Protein AF-A0A2V9INE7-F1 (afdb_monomer_lite)

Radius of gyration: 17.87 Å; chains: 1; bounding box: 40×40×45 Å

Foldseek 3Di:
DDDPDDPDLQPAAEDPQLVCCVPPNDDQLALSAADFQAQDPNHQNRPVDRLSHHQHQHHPLPPDRDRPLLDDPPPDDPVNVVVVLVVLVVVLVVVVVVDPDDPSVSVNVVSVSSCSCNVRPVNVVVSPCVVPDPVQLPVLHPDRRSSD

Secondary structure (DSSP, 8-state):
----S---GGG-PPPHHHHHHHHH---TTS-S-EESSS--TT-S-GGG-GGGSPEE---TTSTT---GGGSPPTT--HHHHHHHHHHHHHHHHHHHTTS-THHHHHHHHHHHHHHHHHH-HHHHHHT-GGGS-HHHHHHS-SSTTT--

Structure (mmCIF, N/CA/C/O backbone):
data_AF-A0A2V9INE7-F1
#
_entry.id   AF-A0A2V9INE7-F1
#
loop_
_atom_site.group_PDB
_atom_site.id
_atom_site.type_symbol
_atom_site.label_atom_id
_atom_site.label_alt_id
_atom_site.label_comp_id
_atom_site.label_asym_id
_atom_site.label_entity_id
_atom_site.label_seq_id
_atom_site.pdbx_PDB_ins_code
_atom_site.Cartn_x
_atom_site.Cartn_y
_atom_site.Cartn_z
_atom_site.occupancy
_atom_site.B_iso_or_equiv
_atom_site.auth_seq_id
_atom_site.auth_comp_id
_atom_site.auth_asym_id
_atom_site.auth_atom_id
_atom_site.pdbx_PDB_model_num
ATOM 1 N N . MET A 1 1 ? -4.108 25.083 -10.492 1.00 40.28 1 MET A N 1
ATOM 2 C CA . MET A 1 1 ? -5.414 25.753 -10.319 1.00 40.28 1 MET A CA 1
ATOM 3 C C . MET A 1 1 ? -5.924 25.407 -8.923 1.00 40.28 1 MET A C 1
ATOM 5 O O . MET A 1 1 ? -6.186 24.240 -8.661 1.00 40.28 1 MET A O 1
ATOM 9 N N . ILE A 1 2 ? -5.909 26.381 -8.009 1.00 50.09 2 ILE A N 1
ATOM 10 C CA . ILE A 1 2 ? -6.248 26.232 -6.585 1.00 50.09 2 ILE A CA 1
ATOM 11 C C . ILE A 1 2 ? -7.662 26.798 -6.413 1.00 50.09 2 ILE A C 1
ATOM 13 O O . ILE A 1 2 ? -7.823 28.013 -6.385 1.00 50.09 2 ILE A O 1
ATOM 17 N N . SER A 1 3 ? -8.688 25.946 -6.357 1.00 48.72 3 SER A N 1
ATOM 18 C CA . SER A 1 3 ? -10.030 26.362 -5.927 1.00 48.72 3 SER A CA 1
ATOM 19 C C . SER A 1 3 ? -10.277 25.844 -4.513 1.00 48.72 3 SER A C 1
ATOM 21 O O . SER A 1 3 ? -10.258 24.636 -4.281 1.00 48.72 3 SER A O 1
ATOM 23 N N . GLY A 1 4 ? -10.497 26.764 -3.574 1.00 57.62 4 GLY A N 1
ATOM 24 C CA . GLY A 1 4 ? -10.718 26.521 -2.144 1.00 57.62 4 GLY A CA 1
ATOM 25 C C . GLY A 1 4 ? -12.083 25.922 -1.789 1.00 57.62 4 GLY A C 1
ATOM 26 O O . GLY A 1 4 ? -12.694 26.329 -0.808 1.00 57.62 4 GLY A O 1
ATOM 27 N N . THR A 1 5 ? -12.577 24.963 -2.566 1.00 50.00 5 THR A N 1
ATOM 28 C CA . THR A 1 5 ? -13.761 24.168 -2.224 1.00 50.00 5 THR A CA 1
ATOM 29 C C . THR A 1 5 ? -13.322 22.778 -1.776 1.00 50.00 5 THR A C 1
ATOM 31 O O . THR A 1 5 ? -12.556 22.098 -2.463 1.00 50.00 5 THR A O 1
ATOM 34 N N . LYS A 1 6 ? -13.798 22.342 -0.600 1.00 48.03 6 LYS A N 1
ATOM 35 C CA . LYS A 1 6 ? -13.611 20.968 -0.110 1.00 48.03 6 LYS A CA 1
ATOM 36 C C . LYS A 1 6 ? -14.097 20.018 -1.207 1.00 48.03 6 LYS A C 1
ATOM 38 O O . LYS A 1 6 ? -15.246 20.130 -1.632 1.00 48.03 6 LYS A O 1
ATOM 43 N N . ARG A 1 7 ? -13.217 19.139 -1.701 1.00 49.72 7 ARG A N 1
ATOM 44 C CA . ARG A 1 7 ? -13.542 18.158 -2.749 1.00 49.72 7 ARG A CA 1
ATOM 45 C C . ARG A 1 7 ? -14.794 17.392 -2.317 1.00 49.72 7 ARG A C 1
ATOM 47 O O . ARG A 1 7 ? -14.761 16.652 -1.338 1.00 49.72 7 ARG A O 1
ATOM 54 N N . ARG A 1 8 ? -15.898 17.626 -3.022 1.00 50.81 8 ARG A N 1
ATOM 55 C CA . ARG A 1 8 ? -17.152 16.895 -2.861 1.00 50.81 8 ARG A CA 1
ATOM 56 C C . ARG A 1 8 ? -16.959 15.519 -3.491 1.00 50.81 8 ARG A C 1
ATOM 58 O O . ARG A 1 8 ? -16.787 15.405 -4.703 1.00 50.81 8 ARG A O 1
ATOM 65 N N . ASN A 1 9 ? -16.856 14.501 -2.639 1.00 53.75 9 ASN A N 1
ATOM 66 C CA . ASN A 1 9 ? -16.570 13.119 -3.031 1.00 53.75 9 ASN A CA 1
ATOM 67 C C . ASN A 1 9 ? -17.739 12.485 -3.819 1.00 53.75 9 ASN A C 1
ATOM 69 O O . ASN A 1 9 ? -17.579 11.476 -4.489 1.00 53.75 9 ASN A O 1
ATOM 73 N N . ASP A 1 10 ? -18.899 13.136 -3.775 1.00 55.53 10 ASP A N 1
ATOM 74 C CA . ASP A 1 10 ? -20.160 12.836 -4.449 1.00 55.53 10 ASP A CA 1
ATOM 75 C C . ASP A 1 10 ? -20.138 13.025 -5.979 1.00 55.53 10 ASP A C 1
ATOM 77 O O . ASP A 1 10 ? -21.048 12.551 -6.650 1.00 55.53 10 ASP A O 1
ATOM 81 N N . LEU A 1 11 ? -19.107 13.664 -6.551 1.00 64.69 11 LEU A N 1
ATOM 82 C CA . LEU A 1 11 ? -18.989 13.874 -8.006 1.00 64.69 11 LEU A CA 1
ATOM 83 C C . LEU A 1 11 ? -17.905 13.029 -8.693 1.00 64.69 11 LEU A C 1
ATOM 85 O O . LEU A 1 11 ? -17.705 13.152 -9.901 1.00 64.69 11 LEU A O 1
ATOM 89 N N . VAL A 1 12 ? -17.161 12.218 -7.939 1.00 72.62 12 VAL A N 1
ATOM 90 C CA . VAL A 1 12 ? -16.049 11.425 -8.476 1.00 72.62 12 VAL A CA 1
ATOM 91 C C . VAL A 1 12 ? -16.459 9.961 -8.480 1.00 72.62 12 VAL A C 1
ATOM 93 O O . VAL A 1 12 ? -16.763 9.396 -7.430 1.00 72.62 12 VAL A O 1
ATOM 96 N N . HIS A 1 13 ? -16.480 9.352 -9.665 1.00 80.25 13 HIS A N 1
ATOM 97 C CA . HIS A 1 13 ? -16.750 7.925 -9.803 1.00 80.25 13 HIS A CA 1
ATOM 98 C C . HIS A 1 13 ? -15.534 7.098 -9.354 1.00 80.25 13 HIS A C 1
ATOM 100 O O . HIS A 1 13 ? -14.403 7.499 -9.645 1.00 80.25 13 HIS A O 1
ATOM 106 N N . PRO A 1 14 ? -15.752 5.964 -8.663 1.00 83.75 14 PRO A N 1
ATOM 107 C CA . PRO A 1 14 ? -14.684 5.063 -8.258 1.00 83.75 14 PRO A CA 1
ATOM 108 C C . PRO A 1 14 ? -13.971 4.459 -9.464 1.00 83.75 14 PRO A C 1
ATOM 110 O O . PRO A 1 14 ? -14.589 4.155 -10.488 1.00 83.75 14 PRO A O 1
ATOM 113 N N . ALA A 1 15 ? -12.676 4.204 -9.305 1.00 85.62 15 ALA A N 1
ATOM 114 C CA . ALA A 1 15 ? -11.944 3.335 -10.210 1.00 85.62 15 ALA A CA 1
ATOM 115 C C . ALA A 1 15 ? -12.477 1.896 -10.145 1.00 85.62 15 ALA A C 1
ATOM 117 O O . ALA A 1 15 ? -12.981 1.448 -9.113 1.00 85.62 15 ALA A O 1
ATOM 118 N N . LEU A 1 16 ? -12.288 1.132 -11.226 1.00 84.56 16 LEU A N 1
ATOM 119 C CA . LEU A 1 16 ? -12.691 -0.277 -11.274 1.00 84.56 16 LEU A CA 1
ATOM 120 C C . LEU A 1 16 ? -12.084 -1.085 -10.112 1.00 84.56 16 LEU A C 1
ATOM 122 O O . LEU A 1 16 ? -12.788 -1.866 -9.481 1.00 84.56 16 LEU A O 1
ATOM 126 N N . GLY A 1 17 ? -10.811 -0.842 -9.776 1.00 81.62 17 GLY A N 1
ATOM 127 C CA . GLY A 1 17 ? -10.140 -1.484 -8.640 1.00 81.62 17 GLY A CA 1
ATOM 128 C C . GLY A 1 17 ? -10.789 -1.166 -7.289 1.00 81.62 17 GLY A C 1
ATOM 129 O O . GLY A 1 17 ? -10.918 -2.048 -6.443 1.00 81.62 17 GLY A O 1
ATOM 130 N N . SER A 1 18 ? -11.289 0.057 -7.106 1.00 83.44 18 SER A N 1
ATOM 131 C CA . SER A 1 18 ? -12.022 0.459 -5.901 1.00 83.44 18 SER A CA 1
ATOM 132 C C . SER A 1 18 ? -13.396 -0.204 -5.807 1.00 83.44 18 SER A C 1
ATOM 134 O O . SER A 1 18 ? -13.798 -0.603 -4.718 1.00 83.44 18 SER A O 1
ATOM 136 N N . VAL A 1 19 ? -14.092 -0.393 -6.936 1.00 84.25 19 VAL A N 1
ATOM 137 C CA . VAL A 1 19 ? -15.356 -1.153 -6.979 1.00 84.25 19 VAL A CA 1
ATOM 138 C C . VAL A 1 19 ? -15.113 -2.625 -6.642 1.00 84.25 19 VAL A C 1
ATOM 140 O O . VAL A 1 19 ? -15.810 -3.186 -5.806 1.00 84.25 19 VAL A O 1
ATOM 143 N N . VAL A 1 20 ? -14.083 -3.248 -7.221 1.00 83.75 20 VAL A N 1
ATOM 144 C CA . VAL A 1 20 ? -13.728 -4.645 -6.908 1.00 83.75 20 VAL A CA 1
ATOM 145 C C . VAL A 1 20 ? -13.343 -4.800 -5.433 1.00 83.75 20 VAL A C 1
ATOM 147 O O . VAL A 1 20 ? -13.746 -5.764 -4.786 1.00 83.75 20 VAL A O 1
ATOM 150 N N . THR A 1 21 ? -12.621 -3.827 -4.875 1.00 84.94 21 THR A N 1
ATOM 151 C CA . THR A 1 21 ? -12.257 -3.799 -3.448 1.00 84.94 21 THR A CA 1
ATOM 152 C C . THR A 1 21 ? -13.486 -3.664 -2.548 1.00 84.94 21 THR A C 1
ATOM 154 O O . THR A 1 21 ? -13.522 -4.273 -1.481 1.00 84.94 21 THR A O 1
ATOM 157 N N . HIS A 1 22 ? -14.496 -2.906 -2.983 1.00 83.06 22 HIS A N 1
ATOM 158 C CA . HIS A 1 22 ? -15.777 -2.771 -2.289 1.00 83.06 22 HIS A CA 1
ATOM 159 C C . HIS A 1 22 ? -16.577 -4.074 -2.271 1.00 83.06 22 HIS A C 1
ATOM 161 O O . HIS A 1 22 ? -17.063 -4.478 -1.220 1.00 83.06 22 HIS A O 1
ATOM 167 N N . GLU A 1 23 ? -16.666 -4.759 -3.409 1.00 83.00 23 GLU A N 1
ATOM 168 C CA . GLU A 1 23 ? -17.487 -5.967 -3.532 1.00 83.00 23 GLU A CA 1
ATOM 169 C C . GLU A 1 23 ? -16.827 -7.220 -2.944 1.00 83.00 23 GLU A C 1
ATOM 171 O O . GLU A 1 23 ? -17.508 -8.084 -2.394 1.00 83.00 23 GLU A O 1
ATOM 176 N N . TRP A 1 24 ? -15.505 -7.365 -3.082 1.00 78.19 24 TRP A N 1
ATOM 177 C CA . TRP A 1 24 ? -14.804 -8.610 -2.732 1.00 78.19 24 TRP A CA 1
ATOM 178 C C . TRP A 1 24 ? -13.921 -8.522 -1.492 1.00 78.19 24 TRP A C 1
ATOM 180 O O . TRP A 1 24 ? -13.504 -9.567 -0.986 1.00 78.19 24 TRP A O 1
ATOM 190 N N . GLY A 1 25 ? -13.653 -7.314 -0.995 1.00 72.50 25 GLY A N 1
ATOM 191 C CA . GLY A 1 25 ? -12.814 -7.099 0.177 1.00 72.50 25 GLY A CA 1
ATOM 192 C C . GLY A 1 25 ? -11.369 -7.582 0.002 1.00 72.50 25 GLY A C 1
ATOM 193 O O . GLY A 1 25 ? -10.931 -7.998 -1.072 1.00 72.50 25 GLY A O 1
ATOM 194 N N . ALA A 1 26 ? -10.598 -7.501 1.086 1.00 70.44 26 ALA A N 1
ATOM 195 C CA . ALA A 1 26 ? -9.227 -7.999 1.116 1.00 70.44 26 ALA A CA 1
ATOM 196 C C . ALA A 1 26 ? -9.216 -9.528 1.241 1.00 70.44 26 ALA A C 1
ATOM 198 O O . ALA A 1 26 ? -9.930 -10.100 2.066 1.00 70.44 26 ALA A O 1
ATOM 199 N N . LYS A 1 27 ? -8.370 -10.193 0.451 1.00 69.38 27 LYS A N 1
ATOM 200 C CA . LYS A 1 27 ? -8.136 -11.640 0.537 1.00 69.38 27 LYS A CA 1
ATOM 201 C C . LYS A 1 27 ? -6.702 -11.885 0.993 1.00 69.38 27 LYS A C 1
ATOM 203 O O . LYS A 1 27 ? -5.784 -11.212 0.538 1.00 69.38 27 LYS A O 1
ATOM 208 N N . ASN A 1 28 ? -6.510 -12.856 1.886 1.00 69.50 28 ASN A N 1
ATOM 209 C CA . ASN A 1 28 ? -5.194 -13.309 2.361 1.00 69.50 28 ASN A CA 1
ATOM 210 C C . ASN A 1 28 ? -4.306 -12.210 2.992 1.00 69.50 28 ASN A C 1
ATOM 212 O O . ASN A 1 28 ? -3.080 -12.300 2.934 1.00 69.50 28 ASN A O 1
ATOM 216 N N . GLY A 1 29 ? -4.908 -11.169 3.582 1.00 67.88 29 GLY A N 1
ATOM 217 C CA . GLY A 1 29 ? -4.173 -10.064 4.217 1.00 67.88 29 GLY A CA 1
ATOM 218 C C . GLY A 1 29 ? -3.452 -9.129 3.239 1.00 67.88 29 GLY A C 1
ATOM 219 O O . GLY A 1 29 ? -2.606 -8.349 3.660 1.00 67.88 29 GLY A O 1
ATOM 220 N N . LEU A 1 30 ? -3.761 -9.211 1.940 1.00 73.62 30 LEU A N 1
ATOM 221 C CA . LEU A 1 30 ? -3.213 -8.343 0.899 1.00 73.62 30 LEU A CA 1
ATOM 222 C C . LEU A 1 30 ? -4.202 -7.230 0.526 1.00 73.62 30 LEU A C 1
ATOM 224 O O . LEU A 1 30 ? -5.418 -7.453 0.577 1.00 73.62 30 LEU A O 1
ATOM 228 N N . PRO A 1 31 ? -3.720 -6.048 0.096 1.00 76.19 31 PRO A N 1
ATOM 229 C CA . PRO A 1 31 ? -4.585 -4.994 -0.395 1.00 76.19 31 PRO A CA 1
ATOM 230 C C . PRO A 1 31 ? -5.134 -5.453 -1.754 1.00 76.19 31 PRO A C 1
ATOM 232 O O . PRO A 1 31 ? -4.352 -5.751 -2.657 1.00 76.19 31 PRO A O 1
ATOM 235 N N . PRO A 1 32 ? -6.460 -5.522 -1.938 1.00 79.19 32 PRO A N 1
ATOM 236 C CA . PRO A 1 32 ? -7.056 -6.026 -3.177 1.00 79.19 32 PRO A CA 1
ATOM 237 C C . PRO A 1 32 ? -6.883 -5.063 -4.362 1.00 79.19 32 PRO A C 1
ATOM 239 O O . PRO A 1 32 ? -7.078 -5.465 -5.507 1.00 79.19 32 PRO A O 1
ATOM 242 N N . TYR A 1 33 ? -6.496 -3.809 -4.105 1.00 83.75 33 TYR A N 1
ATOM 243 C CA . TYR A 1 33 ? -6.168 -2.830 -5.131 1.00 83.75 33 TYR A CA 1
ATOM 244 C C . TYR A 1 33 ? -4.882 -2.083 -4.773 1.00 83.75 33 TYR A C 1
ATOM 246 O O . TYR A 1 33 ? -4.776 -1.481 -3.704 1.00 83.75 33 TYR A O 1
ATOM 254 N N . VAL A 1 34 ? -3.911 -2.130 -5.685 1.00 83.69 34 VAL A N 1
ATOM 255 C CA . VAL A 1 34 ? -2.588 -1.520 -5.545 1.00 83.69 34 VAL A CA 1
ATOM 256 C C . VAL A 1 34 ? -2.341 -0.600 -6.738 1.00 83.69 34 VAL A C 1
ATOM 258 O O . VAL A 1 34 ? -2.675 -0.938 -7.872 1.00 83.69 34 VAL A O 1
ATOM 261 N N . ALA A 1 35 ? -1.772 0.575 -6.483 1.00 82.88 35 ALA A N 1
ATOM 262 C CA . ALA A 1 35 ? -1.309 1.501 -7.502 1.00 82.88 35 ALA A CA 1
ATOM 263 C C . ALA A 1 35 ? 0.220 1.568 -7.490 1.00 82.88 35 ALA A C 1
ATOM 265 O O . ALA A 1 35 ? 0.836 1.852 -6.459 1.00 82.88 35 ALA A O 1
ATOM 266 N N . VAL A 1 36 ? 0.808 1.358 -8.665 1.00 81.44 36 VAL A N 1
ATOM 267 C CA . VAL A 1 36 ? 2.247 1.423 -8.918 1.00 81.44 36 VAL A CA 1
ATOM 268 C C . VAL A 1 36 ? 2.482 2.336 -10.130 1.00 81.44 36 VAL A C 1
ATOM 270 O O . VAL A 1 36 ? 1.756 2.221 -11.118 1.00 81.44 36 VAL A O 1
ATOM 273 N N . PRO A 1 37 ? 3.429 3.292 -10.095 1.00 71.69 37 PRO A N 1
ATOM 274 C CA . PRO A 1 37 ? 4.222 3.735 -8.947 1.00 71.69 37 PRO A CA 1
ATOM 275 C C . PRO A 1 37 ? 3.469 4.720 -8.035 1.00 71.69 37 PRO A C 1
ATOM 277 O O . PRO A 1 37 ? 3.927 5.030 -6.939 1.00 71.69 37 PRO A O 1
ATOM 280 N N . SER A 1 38 ? 2.348 5.274 -8.511 1.00 76.62 38 SER A N 1
ATOM 281 C CA . SER A 1 38 ? 1.505 6.203 -7.757 1.00 76.62 38 SER A CA 1
ATOM 282 C C . SER A 1 38 ? 0.054 6.151 -8.227 1.00 76.62 38 SER A C 1
ATOM 284 O O . SER A 1 38 ? -0.225 5.807 -9.376 1.00 76.62 38 SER A O 1
ATOM 286 N N . MET A 1 39 ? -0.880 6.514 -7.343 1.00 78.06 39 MET A N 1
ATOM 287 C CA . MET A 1 39 ? -2.299 6.606 -7.684 1.00 78.06 39 MET A CA 1
ATOM 288 C C . MET A 1 39 ? -2.531 7.619 -8.819 1.00 78.06 39 MET A C 1
ATOM 290 O O . MET A 1 39 ? -2.208 8.802 -8.704 1.00 78.06 39 MET A O 1
ATOM 294 N N . SER A 1 40 ? -3.157 7.155 -9.902 1.00 73.94 40 SER A N 1
ATOM 295 C CA . SER A 1 40 ? -3.662 8.016 -10.975 1.00 73.94 40 SER A CA 1
ATOM 296 C C . SER A 1 40 ? -4.755 8.960 -10.461 1.00 73.94 40 SER A C 1
ATOM 298 O O . SER A 1 40 ? -5.523 8.617 -9.566 1.00 73.94 40 SER A O 1
ATOM 300 N N . ARG A 1 41 ? -4.913 10.129 -11.094 1.00 73.25 41 ARG A N 1
ATOM 301 C CA . ARG A 1 41 ? -5.979 11.100 -10.773 1.00 73.25 41 ARG A CA 1
ATOM 302 C C . ARG A 1 41 ? -7.394 10.499 -10.831 1.00 73.25 41 ARG A C 1
ATOM 304 O O . ARG A 1 41 ? -8.288 11.026 -10.175 1.00 73.25 41 ARG A O 1
ATOM 311 N N . SER A 1 42 ? -7.577 9.423 -11.595 1.00 76.69 42 SER A N 1
ATOM 312 C CA . SER A 1 42 ? -8.841 8.687 -11.746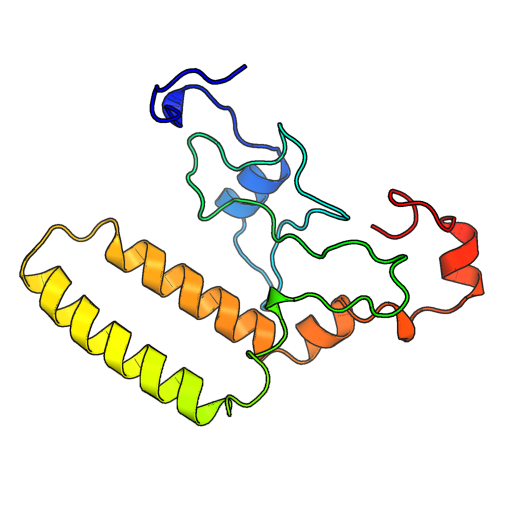 1.00 76.69 42 SER A CA 1
ATOM 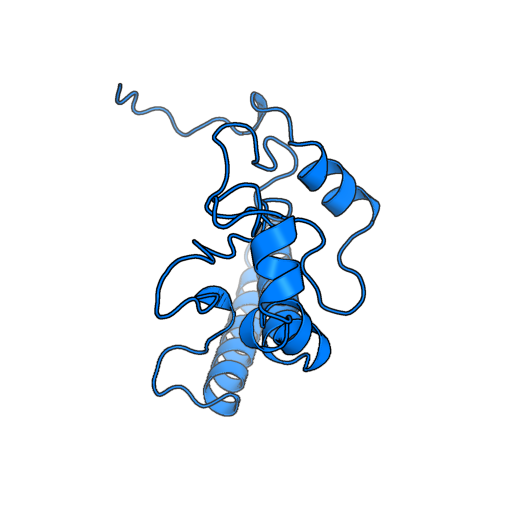313 C C . SER A 1 42 ? -8.839 7.326 -11.038 1.00 76.69 42 SER A C 1
ATOM 315 O O . SER A 1 42 ? -9.746 6.532 -11.256 1.00 76.69 42 SER A O 1
ATOM 317 N N . GLY A 1 43 ? -7.805 7.030 -10.247 1.00 78.06 43 GLY A N 1
ATOM 318 C CA . GLY A 1 43 ? -7.617 5.751 -9.559 1.00 78.06 43 GLY A CA 1
ATOM 319 C C . GLY A 1 43 ? -8.251 5.677 -8.170 1.00 78.06 43 GLY A C 1
ATOM 320 O O . GLY A 1 43 ? -8.147 4.646 -7.529 1.00 78.06 43 GLY A O 1
ATOM 321 N N . GLY A 1 44 ? -8.859 6.757 -7.677 1.00 81.19 44 GLY A N 1
ATOM 322 C CA . GLY A 1 44 ? -9.415 6.806 -6.324 1.00 81.19 44 GLY A CA 1
ATOM 323 C C . GLY A 1 44 ? -10.795 6.159 -6.192 1.00 81.19 44 GLY A C 1
ATOM 324 O O . GLY A 1 44 ? -11.497 5.912 -7.175 1.00 81.19 44 GLY A O 1
ATOM 325 N N . ALA A 1 45 ? -11.217 5.969 -4.946 1.00 80.75 45 ALA A N 1
ATOM 326 C CA . ALA A 1 45 ? -12.500 5.387 -4.571 1.00 80.75 45 ALA A CA 1
ATOM 327 C C . ALA A 1 45 ? -13.707 6.298 -4.800 1.00 80.75 45 ALA A C 1
ATOM 329 O O . ALA A 1 45 ? -14.846 5.835 -4.740 1.00 80.75 45 ALA A O 1
ATOM 330 N N . GLY A 1 46 ? -13.482 7.593 -5.031 1.00 81.69 46 GLY A N 1
ATOM 331 C CA . GLY A 1 46 ? -14.562 8.557 -5.216 1.00 81.69 46 GLY A CA 1
ATOM 332 C C . GLY A 1 46 ? -15.625 8.424 -4.121 1.00 81.69 46 GLY A C 1
ATOM 333 O O . GLY A 1 46 ? -15.294 8.242 -2.945 1.00 81.69 46 GLY A O 1
ATOM 334 N N . PHE A 1 47 ? -16.903 8.426 -4.501 1.00 77.44 47 PHE A N 1
ATOM 335 C CA . PHE A 1 47 ? -18.021 8.347 -3.553 1.00 77.44 47 PHE A CA 1
ATOM 336 C C . PHE A 1 47 ? -18.065 7.073 -2.683 1.00 77.44 47 PHE A C 1
ATOM 338 O O . PHE A 1 47 ? -18.752 7.097 -1.661 1.00 77.44 47 PHE A O 1
ATOM 345 N N . LEU A 1 48 ? -17.338 5.993 -3.019 1.00 76.12 48 LEU A N 1
ATOM 346 C CA . LEU A 1 48 ? -17.235 4.802 -2.153 1.00 76.12 48 LEU A CA 1
ATOM 347 C C . LEU A 1 48 ? -16.492 5.112 -0.840 1.00 76.12 48 LEU A C 1
ATOM 349 O O . LEU A 1 48 ? -16.683 4.436 0.171 1.00 76.12 48 LEU A O 1
ATOM 353 N N . GLY A 1 49 ? -15.702 6.189 -0.822 1.00 74.50 49 GLY A N 1
ATOM 354 C CA . GLY A 1 49 ? -14.951 6.645 0.343 1.00 74.50 49 GLY A CA 1
ATOM 355 C C . GLY A 1 49 ? -13.536 6.076 0.394 1.00 74.50 49 GLY A C 1
ATOM 356 O O . GLY A 1 49 ? -13.238 5.043 -0.195 1.00 74.50 49 GLY A O 1
ATOM 357 N N . SER A 1 50 ? -12.661 6.753 1.138 1.00 74.38 50 SER A N 1
ATOM 358 C CA . SER A 1 50 ? -11.214 6.496 1.134 1.00 74.38 50 SER A CA 1
ATOM 359 C C . SER A 1 50 ? -10.799 5.085 1.567 1.00 74.38 50 SER A C 1
ATOM 361 O O . SER A 1 50 ? -9.662 4.690 1.350 1.00 74.38 50 SER A O 1
ATOM 363 N N . LEU A 1 51 ? -11.707 4.305 2.167 1.00 70.12 51 LEU A N 1
ATOM 364 C CA . LEU A 1 51 ? -11.503 2.888 2.514 1.00 70.12 51 LEU A CA 1
ATOM 365 C C . LEU A 1 51 ? -11.190 1.998 1.313 1.00 70.12 51 LEU A C 1
ATOM 367 O O . LEU A 1 51 ? -10.590 0.938 1.484 1.00 70.12 51 LEU A O 1
ATOM 371 N N . TYR A 1 52 ? -11.604 2.423 0.123 1.00 78.31 52 TYR A N 1
ATOM 372 C CA . TYR A 1 52 ? -11.437 1.671 -1.115 1.00 78.31 52 TYR A CA 1
ATOM 373 C C . TYR A 1 52 ? -10.407 2.323 -2.048 1.00 78.31 52 TYR A C 1
ATOM 375 O O . TYR A 1 52 ? -10.360 1.998 -3.238 1.00 78.31 52 TYR A O 1
ATOM 383 N N . ASP A 1 53 ? -9.625 3.289 -1.548 1.00 80.38 53 ASP A N 1
ATOM 384 C CA . ASP A 1 53 ? -8.524 3.874 -2.313 1.00 80.38 53 ASP A CA 1
ATOM 385 C C . ASP A 1 53 ? -7.423 2.820 -2.526 1.00 80.38 53 ASP A C 1
ATOM 387 O O . ASP A 1 53 ? -7.203 1.975 -1.652 1.00 80.38 53 ASP A O 1
ATOM 391 N N . PRO A 1 54 ? -6.718 2.838 -3.673 1.00 82.06 54 PRO A N 1
ATOM 392 C CA . PRO A 1 54 ? -5.630 1.904 -3.915 1.00 82.06 54 PRO A CA 1
ATOM 393 C C . PRO A 1 54 ? -4.497 2.101 -2.917 1.00 82.06 54 PRO A C 1
ATOM 395 O O . PRO A 1 54 ? -4.101 3.226 -2.597 1.00 82.06 54 PRO A O 1
ATOM 398 N N . PHE A 1 55 ? -3.903 0.983 -2.524 1.00 81.62 55 PHE A N 1
ATOM 399 C CA . PHE A 1 55 ? -2.668 0.962 -1.767 1.00 81.62 55 PHE A CA 1
ATOM 400 C C . PHE A 1 55 ? -1.499 1.407 -2.651 1.00 81.62 55 PHE A C 1
ATOM 402 O O . PHE A 1 55 ? -1.309 0.892 -3.750 1.00 81.62 55 PHE A O 1
ATOM 409 N N . ASN A 1 56 ? -0.720 2.385 -2.204 1.00 80.88 56 ASN A N 1
ATOM 410 C CA . ASN A 1 56 ? 0.306 3.002 -3.035 1.00 80.88 56 ASN A CA 1
ATOM 411 C C . ASN A 1 56 ? 1.667 2.346 -2.762 1.00 80.88 56 ASN A C 1
ATOM 413 O O . ASN A 1 56 ? 2.278 2.595 -1.725 1.00 80.88 56 ASN A O 1
ATOM 417 N N . ALA A 1 57 ? 2.137 1.490 -3.674 1.00 74.00 57 ALA A N 1
ATOM 418 C CA . ALA A 1 57 ? 3.350 0.703 -3.433 1.00 74.00 57 ALA A CA 1
ATOM 419 C C . ALA A 1 57 ? 4.648 1.520 -3.587 1.00 74.00 57 ALA A C 1
ATOM 421 O O . ALA A 1 57 ? 5.670 1.153 -3.011 1.00 74.00 57 ALA A O 1
ATOM 422 N N . GLY A 1 58 ? 4.612 2.649 -4.307 1.00 76.12 58 GLY A N 1
ATOM 423 C CA . GLY A 1 58 ? 5.800 3.428 -4.676 1.00 76.12 58 GLY A CA 1
ATOM 424 C C . GLY A 1 58 ? 6.462 2.935 -5.969 1.00 76.12 58 GLY A C 1
ATOM 425 O O . GLY A 1 58 ? 5.940 2.045 -6.625 1.00 76.12 58 GLY A O 1
ATOM 426 N N . ASP A 1 59 ? 7.600 3.527 -6.353 1.00 76.94 59 ASP A N 1
ATOM 427 C CA . ASP A 1 59 ? 8.314 3.199 -7.601 1.00 76.94 59 ASP A CA 1
ATOM 428 C C . ASP A 1 59 ? 9.242 1.974 -7.457 1.00 76.94 59 ASP A C 1
ATOM 430 O O . ASP A 1 59 ? 10.280 2.093 -6.794 1.00 76.94 59 ASP A O 1
ATOM 434 N N . PRO A 1 60 ? 8.939 0.839 -8.119 1.00 70.88 60 PRO A N 1
ATOM 435 C CA . PRO A 1 60 ? 9.740 -0.388 -8.081 1.00 70.88 60 PRO A CA 1
ATOM 436 C C . PRO A 1 60 ? 11.164 -0.231 -8.618 1.00 70.88 60 PRO A C 1
ATOM 438 O O . PRO A 1 60 ? 12.053 -1.001 -8.258 1.00 70.88 60 PRO A O 1
ATOM 441 N N . ASN A 1 61 ? 11.403 0.763 -9.480 1.00 67.69 61 ASN A N 1
ATOM 442 C CA . ASN A 1 61 ? 12.725 1.007 -10.063 1.00 67.69 61 ASN A CA 1
ATOM 443 C C . ASN A 1 61 ? 13.645 1.827 -9.148 1.00 67.69 61 ASN A C 1
ATOM 445 O O . ASN A 1 61 ? 14.825 2.018 -9.462 1.00 67.69 61 ASN A O 1
ATOM 449 N N . ALA A 1 62 ? 13.147 2.320 -8.012 1.00 72.69 62 ALA A N 1
ATOM 450 C CA . ALA A 1 62 ? 13.993 2.984 -7.036 1.00 72.69 62 ALA A CA 1
ATOM 451 C C . ALA A 1 62 ? 15.013 1.988 -6.452 1.00 72.69 62 ALA A C 1
ATOM 453 O O . ALA A 1 62 ? 14.659 0.888 -6.041 1.00 72.69 62 ALA A O 1
ATOM 454 N N . LYS A 1 63 ? 16.288 2.397 -6.339 1.00 59.94 63 LYS A N 1
ATOM 455 C CA . LYS A 1 63 ? 17.379 1.547 -5.807 1.00 59.94 63 LYS A CA 1
ATOM 456 C C . LYS A 1 63 ? 17.098 0.952 -4.416 1.00 59.94 63 LYS A C 1
ATOM 458 O O . LYS A 1 63 ? 17.685 -0.065 -4.079 1.00 59.94 63 LYS A O 1
ATOM 463 N N . ASN A 1 64 ? 16.213 1.583 -3.643 1.00 61.19 64 ASN A N 1
ATOM 464 C CA . ASN A 1 64 ? 15.770 1.152 -2.318 1.00 61.19 64 ASN A CA 1
ATOM 465 C C . ASN A 1 64 ? 14.237 1.043 -2.286 1.00 61.19 64 ASN A C 1
ATOM 467 O O . ASN A 1 64 ? 13.594 1.664 -1.433 1.00 61.19 64 ASN A O 1
ATOM 471 N N . PHE A 1 65 ? 13.637 0.355 -3.260 1.00 59.03 65 PHE A N 1
ATOM 472 C CA . PHE A 1 65 ? 12.198 0.119 -3.250 1.00 59.03 65 PHE A CA 1
ATOM 473 C C . PHE A 1 65 ? 11.813 -0.645 -1.981 1.00 59.03 65 PHE A C 1
ATOM 475 O O . PHE A 1 65 ? 12.213 -1.781 -1.754 1.00 59.03 65 PHE A O 1
ATOM 482 N N . SER A 1 66 ? 11.056 0.036 -1.135 1.00 59.09 66 SER A N 1
ATOM 483 C CA . SER A 1 66 ? 10.394 -0.523 0.026 1.00 59.09 66 SER A CA 1
ATOM 484 C C . SER A 1 66 ? 9.052 0.167 0.089 1.00 59.09 66 SER A C 1
ATOM 486 O O . SER A 1 66 ? 8.978 1.401 0.071 1.00 59.09 66 SER A O 1
ATOM 488 N N . VAL A 1 67 ? 7.994 -0.623 0.183 1.00 63.34 67 VAL A N 1
ATOM 489 C CA . VAL A 1 67 ? 6.655 -0.109 0.430 1.00 63.34 67 VAL A CA 1
ATOM 490 C C . VAL A 1 67 ? 6.683 0.588 1.792 1.00 63.34 67 VAL A C 1
ATOM 492 O O . VAL A 1 67 ? 6.796 -0.057 2.835 1.00 63.34 67 VAL A O 1
ATOM 495 N N . LYS A 1 68 ? 6.647 1.924 1.791 1.00 59.34 68 LYS A N 1
ATOM 496 C CA . LYS A 1 68 ? 6.826 2.742 3.007 1.00 59.34 68 LYS A CA 1
ATOM 497 C C . LYS A 1 68 ? 5.775 2.441 4.076 1.00 59.34 68 LYS A C 1
ATOM 499 O O . LYS A 1 68 ? 6.079 2.519 5.262 1.00 59.34 68 LYS A O 1
ATOM 504 N N . ASP A 1 69 ? 4.586 2.032 3.645 1.00 58.66 69 ASP A N 1
ATOM 505 C CA . ASP A 1 69 ? 3.454 1.712 4.517 1.00 58.66 69 ASP A CA 1
ATOM 506 C C . ASP A 1 69 ? 3.518 0.284 5.098 1.00 58.66 69 A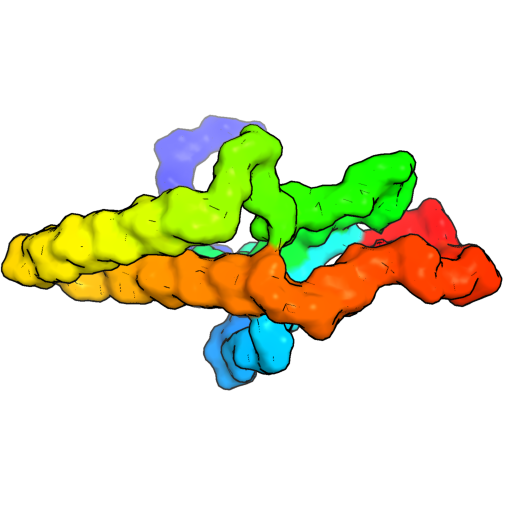SP A C 1
ATOM 508 O O . ASP A 1 69 ? 2.741 -0.057 5.985 1.00 58.66 69 ASP A O 1
ATOM 512 N N . LEU A 1 70 ? 4.465 -0.548 4.638 1.00 56.53 70 LEU A N 1
ATOM 513 C CA . LEU A 1 70 ? 4.735 -1.891 5.174 1.00 56.53 70 LEU A CA 1
ATOM 514 C C . LEU A 1 70 ? 5.834 -1.909 6.246 1.00 56.53 70 LEU A C 1
ATOM 516 O O . LEU A 1 70 ? 6.014 -2.903 6.954 1.00 56.53 70 LEU A O 1
ATOM 520 N N . THR A 1 71 ? 6.586 -0.819 6.367 1.00 53.78 71 THR A N 1
ATOM 521 C CA . THR A 1 71 ? 7.656 -0.678 7.350 1.00 53.78 71 THR A CA 1
ATOM 522 C C . THR A 1 71 ? 7.164 0.127 8.542 1.00 53.78 71 THR A C 1
ATOM 524 O O . THR A 1 71 ? 6.792 1.290 8.401 1.00 53.78 71 THR A O 1
ATOM 527 N N . LEU A 1 72 ? 7.200 -0.476 9.735 1.00 53.53 72 LEU A N 1
ATOM 528 C CA . LEU A 1 72 ? 7.049 0.267 10.986 1.00 53.53 72 LEU A CA 1
ATOM 529 C C . LEU A 1 72 ? 8.046 1.443 10.987 1.00 53.53 72 LEU A C 1
ATOM 531 O O . LEU A 1 72 ? 9.202 1.238 10.600 1.00 53.53 72 LEU A O 1
ATOM 535 N N . PRO A 1 73 ? 7.640 2.654 11.417 1.00 54.88 73 PRO A N 1
ATOM 536 C CA . PRO A 1 73 ? 8.546 3.791 11.518 1.00 54.88 73 PRO A CA 1
ATOM 537 C C . PRO A 1 73 ? 9.816 3.384 12.270 1.00 54.88 73 PRO A C 1
ATOM 539 O O . PRO A 1 73 ? 9.732 2.769 13.337 1.00 54.88 73 PRO A O 1
ATOM 542 N N . LEU A 1 74 ? 10.981 3.694 11.690 1.00 47.84 74 LEU A N 1
ATOM 543 C CA . LEU A 1 74 ? 12.298 3.310 12.204 1.00 47.84 74 LEU A CA 1
ATOM 544 C C . LEU A 1 74 ? 12.386 3.545 13.723 1.00 47.84 74 LEU A C 1
ATOM 546 O O . LEU A 1 74 ? 12.293 4.678 14.190 1.00 47.84 74 LEU A O 1
ATOM 550 N N . GLY A 1 75 ? 12.550 2.458 14.485 1.00 56.47 75 GLY A N 1
ATOM 551 C CA . GLY A 1 75 ? 12.690 2.479 15.946 1.00 56.47 75 GLY A CA 1
ATOM 552 C C . GLY A 1 75 ? 11.452 2.067 16.752 1.00 56.47 75 GLY A C 1
ATOM 553 O O . GLY A 1 75 ? 11.566 1.923 17.968 1.00 56.47 75 GLY A O 1
ATOM 554 N N . MET A 1 76 ? 10.295 1.825 16.124 1.00 55.44 76 MET A N 1
ATOM 555 C CA . MET A 1 76 ? 9.101 1.337 16.828 1.00 55.44 76 MET A CA 1
ATOM 556 C C . MET A 1 76 ? 9.023 -0.195 16.804 1.00 55.44 76 MET A C 1
ATOM 558 O O . MET A 1 76 ? 8.928 -0.809 15.742 1.00 55.44 76 MET A O 1
ATOM 562 N N . LYS A 1 77 ? 9.039 -0.827 17.984 1.00 67.25 77 LYS A N 1
ATOM 563 C CA . LYS A 1 77 ? 8.774 -2.270 18.114 1.00 67.25 77 LYS A CA 1
ATOM 564 C C . LYS A 1 77 ? 7.292 -2.551 17.854 1.00 67.25 77 LYS A C 1
ATOM 566 O O . LYS A 1 77 ? 6.443 -1.749 18.241 1.00 67.25 77 LYS A O 1
ATOM 571 N N . LEU A 1 78 ? 6.979 -3.710 17.272 1.00 63.72 78 LEU A N 1
ATOM 572 C CA . LEU A 1 78 ? 5.599 -4.146 17.012 1.00 63.72 78 LEU A CA 1
ATOM 573 C C . LEU A 1 78 ? 4.715 -4.069 18.274 1.00 63.72 78 LEU A C 1
ATOM 575 O O . LEU A 1 78 ? 3.579 -3.616 18.205 1.00 63.72 78 LEU A O 1
ATOM 579 N N . GLU A 1 79 ? 5.281 -4.404 19.434 1.00 67.31 79 GLU A N 1
ATOM 580 C CA . GLU A 1 79 ? 4.634 -4.324 20.753 1.00 67.31 79 GLU A CA 1
ATOM 581 C C . GLU A 1 79 ? 4.207 -2.892 21.122 1.00 67.31 79 GLU A C 1
ATOM 583 O O . GLU A 1 79 ? 3.133 -2.673 21.677 1.00 67.31 79 GLU A O 1
ATOM 588 N N . GLN A 1 80 ? 5.021 -1.887 20.781 1.00 69.06 80 GLN A N 1
ATOM 589 C CA . GLN A 1 80 ? 4.697 -0.480 21.036 1.00 69.06 80 GLN A CA 1
ATOM 590 C C . GLN A 1 80 ? 3.605 0.024 20.089 1.00 69.06 80 GLN A C 1
ATOM 592 O O . GLN A 1 80 ? 2.776 0.844 20.488 1.00 69.06 80 GLN A O 1
ATOM 597 N N . ALA A 1 81 ? 3.592 -0.467 18.846 1.00 68.25 81 ALA A N 1
ATOM 598 C CA . ALA A 1 81 ? 2.520 -0.182 17.899 1.00 68.25 81 ALA A CA 1
ATOM 599 C C . ALA A 1 81 ? 1.194 -0.812 18.360 1.00 68.25 81 ALA A C 1
ATOM 601 O O . ALA A 1 81 ? 0.172 -0.130 18.356 1.00 68.25 81 ALA A O 1
ATOM 602 N N . GLN A 1 82 ? 1.222 -2.060 18.844 1.00 71.88 82 GLN A N 1
ATOM 603 C CA . GLN A 1 82 ? 0.055 -2.731 19.429 1.00 71.88 82 GLN A CA 1
ATOM 604 C C . GLN A 1 82 ? -0.472 -1.996 20.663 1.00 71.88 82 GLN A C 1
ATOM 606 O O . GLN A 1 82 ? -1.655 -1.680 20.708 1.00 71.88 82 GLN A O 1
ATOM 611 N N . ALA A 1 83 ? 0.393 -1.633 21.614 1.00 74.88 83 ALA A N 1
ATOM 612 C CA . ALA A 1 83 ? -0.026 -0.901 22.812 1.00 74.88 83 ALA A CA 1
ATOM 613 C C . ALA A 1 83 ? -0.689 0.450 22.477 1.00 74.88 83 ALA A C 1
ATOM 615 O O . ALA A 1 83 ? -1.664 0.851 23.113 1.00 74.88 83 ALA A O 1
ATOM 616 N N . ARG A 1 84 ? -0.195 1.154 21.447 1.00 76.12 84 ARG A N 1
ATOM 617 C CA . ARG A 1 84 ? -0.821 2.393 20.956 1.00 76.12 84 ARG A CA 1
ATOM 618 C C . ARG A 1 84 ? -2.156 2.136 20.265 1.00 76.12 84 ARG A C 1
ATOM 620 O O . ARG A 1 84 ? -3.080 2.916 20.474 1.00 76.12 84 ARG A O 1
ATOM 627 N N . ALA A 1 85 ? -2.265 1.069 19.477 1.00 72.94 85 ALA A N 1
ATOM 628 C CA . ALA A 1 85 ? -3.515 0.680 18.831 1.00 72.94 85 ALA A CA 1
ATOM 629 C C . ALA A 1 85 ? -4.587 0.288 19.861 1.00 72.94 85 ALA A C 1
ATOM 631 O O . ALA A 1 85 ? -5.732 0.715 19.740 1.00 72.94 85 ALA A O 1
ATOM 632 N N . GLU A 1 86 ? -4.221 -0.447 20.914 1.00 77.69 86 GLU A N 1
ATOM 633 C CA . GLU A 1 86 ? -5.141 -0.786 22.006 1.00 77.69 86 GLU A CA 1
ATOM 634 C C . GLU A 1 86 ? -5.604 0.451 22.779 1.00 77.69 86 GLU A C 1
ATOM 636 O O . GLU A 1 86 ? -6.792 0.585 23.079 1.00 77.69 86 GLU A O 1
ATOM 641 N N . LEU A 1 87 ? -4.694 1.391 23.053 1.00 80.38 87 LEU A N 1
ATOM 642 C CA . LEU A 1 87 ? -5.039 2.651 23.708 1.00 80.38 87 LEU A CA 1
ATOM 643 C C . LEU A 1 87 ? -5.965 3.514 22.839 1.00 80.38 87 LEU A C 1
ATOM 645 O O . LEU A 1 87 ? -6.946 4.052 23.351 1.00 80.38 87 LEU A O 1
ATOM 649 N N . LEU A 1 88 ? -5.676 3.622 21.536 1.00 75.75 88 LEU A N 1
ATOM 650 C CA . LEU A 1 88 ? -6.538 4.306 20.569 1.00 75.75 88 LEU A CA 1
ATOM 651 C C . LEU A 1 88 ? -7.922 3.663 20.528 1.00 75.75 88 LEU A C 1
ATOM 653 O O . LEU A 1 88 ? -8.908 4.371 20.676 1.00 75.75 88 LEU A O 1
ATOM 657 N N . LYS A 1 89 ? -8.004 2.331 20.456 1.00 74.69 89 LYS A N 1
ATOM 658 C CA . LYS A 1 89 ? -9.277 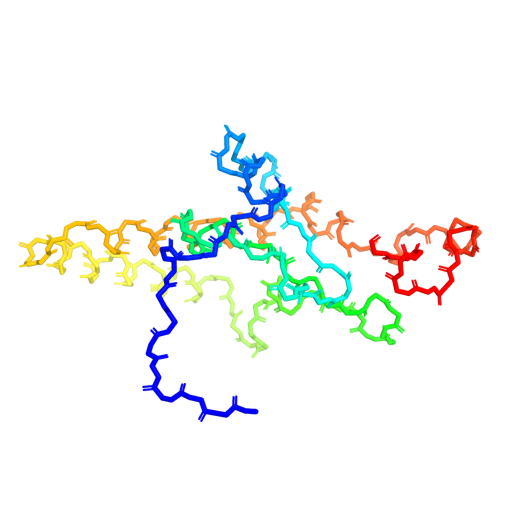1.601 20.474 1.00 74.69 89 LYS A CA 1
ATOM 659 C C . LYS A 1 89 ? -10.067 1.848 21.760 1.00 74.69 89 LYS A C 1
ATOM 661 O O . LYS A 1 89 ? -11.282 2.018 21.717 1.00 74.69 89 LYS A O 1
ATOM 666 N N . ALA A 1 90 ? -9.401 1.898 22.914 1.00 76.38 90 ALA A N 1
ATOM 667 C CA . ALA A 1 90 ? -10.050 2.195 24.191 1.00 76.38 90 ALA A CA 1
ATOM 668 C C . ALA A 1 90 ? -10.587 3.639 24.256 1.00 76.38 90 ALA A C 1
ATOM 670 O O . ALA A 1 90 ? -11.677 3.874 24.788 1.00 76.38 90 ALA A O 1
ATOM 671 N N . LEU A 1 91 ? -9.845 4.599 23.696 1.00 75.69 91 LEU A N 1
ATOM 672 C CA . LEU A 1 91 ? -10.277 5.990 23.541 1.00 75.69 91 LEU A CA 1
ATOM 673 C C . LEU A 1 91 ? -11.437 6.111 22.549 1.00 75.69 91 LEU A C 1
ATOM 675 O O . LEU A 1 91 ? -12.446 6.730 22.877 1.00 75.69 91 LEU A O 1
ATOM 679 N N . ASP A 1 92 ? -11.344 5.462 21.393 1.00 67.00 92 ASP A N 1
ATOM 680 C CA . ASP A 1 92 ? -12.378 5.448 20.359 1.00 67.00 92 ASP A CA 1
ATOM 681 C C . ASP A 1 92 ? -13.665 4.793 20.852 1.00 67.00 92 ASP A C 1
ATOM 683 O O . ASP A 1 92 ? -14.748 5.292 20.565 1.00 67.00 92 ASP A O 1
ATOM 687 N N . LEU A 1 93 ? -13.586 3.724 21.649 1.00 70.31 93 LEU A N 1
ATOM 688 C CA . LEU A 1 93 ? -14.755 3.128 22.300 1.00 70.31 93 LEU A CA 1
ATOM 689 C C . LEU A 1 93 ? -15.429 4.109 23.269 1.00 70.31 93 LEU A C 1
ATOM 691 O O . LEU A 1 93 ? -16.659 4.178 23.308 1.00 70.31 93 LEU A O 1
ATOM 695 N N . ARG A 1 94 ? -14.647 4.907 24.009 1.00 62.72 94 ARG A N 1
ATOM 696 C CA . ARG A 1 94 ? -15.189 5.981 24.858 1.00 62.72 94 ARG A CA 1
ATOM 697 C C . ARG A 1 94 ? -15.784 7.126 24.040 1.00 62.72 94 ARG A C 1
ATOM 699 O O . ARG A 1 94 ? -16.825 7.646 24.428 1.00 62.72 94 ARG A O 1
ATOM 706 N N . PHE A 1 95 ? -15.183 7.495 22.911 1.00 60.44 95 PHE A N 1
ATOM 707 C CA . PHE A 1 95 ? -15.722 8.534 22.031 1.00 60.44 95 PHE A CA 1
ATOM 708 C C . PHE A 1 95 ? -16.942 8.062 21.226 1.00 60.44 95 PHE A C 1
ATOM 710 O O . PHE A 1 95 ? -17.863 8.850 21.045 1.00 60.44 95 PHE A O 1
ATOM 717 N N . ARG A 1 96 ? -17.043 6.781 20.841 1.00 56.91 96 ARG A N 1
ATOM 718 C CA . ARG A 1 96 ? -18.250 6.189 20.217 1.00 56.91 96 ARG A CA 1
ATOM 719 C C . ARG A 1 96 ? -19.463 6.200 21.135 1.00 56.91 96 ARG A C 1
ATOM 721 O O . ARG A 1 96 ? -20.586 6.271 20.647 1.00 56.91 96 ARG A O 1
ATOM 728 N N . GLN A 1 97 ? -19.252 6.118 22.448 1.00 56.19 97 GLN A N 1
ATOM 729 C CA . GLN A 1 97 ? -20.333 6.278 23.423 1.00 56.19 97 GLN A CA 1
ATOM 730 C C . GLN A 1 97 ? -20.838 7.729 23.506 1.00 56.19 97 GLN A C 1
ATOM 732 O O . GLN A 1 97 ? -21.934 7.951 24.013 1.00 56.19 97 GLN A O 1
ATOM 737 N N . VAL A 1 98 ? -20.070 8.701 22.996 1.00 58.53 98 VAL A N 1
ATOM 738 C CA . VAL A 1 98 ? -20.362 10.139 23.097 1.00 58.53 98 VAL A CA 1
ATOM 739 C C . VAL A 1 98 ? -20.754 10.758 21.745 1.00 58.53 98 VAL A C 1
ATOM 741 O O . VAL A 1 98 ? -21.607 11.641 21.727 1.00 58.53 98 VAL A O 1
ATOM 744 N N . GLU A 1 99 ? -20.244 10.278 20.605 1.00 53.19 99 GLU A N 1
ATOM 745 C CA . GLU A 1 99 ? -20.606 10.781 19.272 1.00 53.19 99 GLU A CA 1
ATOM 746 C C . GLU A 1 99 ? -20.685 9.689 18.182 1.00 53.19 99 GLU A C 1
ATOM 748 O O . GLU A 1 99 ? -19.964 8.694 18.171 1.00 53.19 99 GLU A O 1
ATOM 753 N N . ARG A 1 100 ? -21.621 9.917 17.249 1.00 54.09 100 ARG A N 1
ATOM 754 C CA . ARG A 1 100 ? -22.121 9.054 16.159 1.00 54.09 100 ARG A CA 1
ATOM 755 C C . ARG A 1 100 ? -21.096 8.102 15.504 1.00 54.09 100 ARG A C 1
ATOM 757 O O . ARG A 1 100 ? -20.111 8.513 14.898 1.00 54.09 100 ARG A O 1
ATOM 764 N N . ALA A 1 101 ? -21.487 6.826 15.480 1.00 57.06 101 ALA A N 1
ATOM 765 C CA . ALA A 1 101 ? -20.745 5.600 15.158 1.00 57.06 101 ALA A CA 1
ATOM 766 C C . ALA A 1 101 ? -20.031 5.468 13.789 1.00 57.06 101 ALA A C 1
ATOM 768 O O . ALA A 1 101 ? -19.281 4.519 13.602 1.00 57.06 101 ALA A O 1
ATOM 769 N N . GLY A 1 102 ? -20.206 6.377 12.826 1.00 54.03 102 GLY A N 1
ATOM 770 C CA . GLY A 1 102 ? -19.817 6.102 11.432 1.00 54.03 102 GLY A CA 1
ATOM 771 C C . GLY A 1 102 ? -18.342 6.321 11.058 1.00 54.03 102 GLY A C 1
ATOM 772 O O . GLY A 1 102 ? -17.866 5.704 10.109 1.00 54.03 102 GLY A O 1
ATOM 773 N N . LEU A 1 103 ? -17.618 7.220 11.739 1.00 54.69 103 LEU A N 1
ATOM 774 C CA . LEU A 1 103 ? -16.232 7.573 11.374 1.00 54.69 103 LEU A CA 1
ATOM 775 C C . LEU A 1 103 ? -15.198 6.699 12.098 1.00 54.69 103 LEU A C 1
ATOM 777 O O . LEU A 1 103 ? -14.199 6.304 11.505 1.00 54.69 103 LEU A O 1
ATOM 781 N N . LEU A 1 104 ? -15.466 6.378 13.366 1.00 56.94 104 LEU A N 1
ATOM 782 C CA . LEU A 1 104 ? -14.560 5.609 14.219 1.00 56.94 104 LEU A CA 1
ATOM 783 C C . LEU A 1 104 ? -14.503 4.132 13.806 1.00 56.94 104 LEU A C 1
ATOM 785 O O . LEU A 1 104 ? -13.434 3.535 13.839 1.00 56.94 104 LEU A O 1
ATOM 789 N N . GLU A 1 105 ? -15.619 3.552 13.357 1.00 60.12 105 GLU A N 1
ATOM 790 C CA . GLU A 1 105 ? -15.658 2.171 12.851 1.00 60.12 105 GLU A CA 1
ATOM 791 C C . GLU A 1 105 ? -14.780 1.992 11.601 1.00 60.12 105 GLU A C 1
ATOM 793 O O . GLU A 1 105 ? -14.023 1.032 11.495 1.00 60.12 105 GLU A O 1
ATOM 798 N N . ARG A 1 106 ? -14.771 2.990 10.709 1.00 58.53 106 ARG A N 1
ATOM 799 C CA . ARG A 1 106 ? -13.913 2.992 9.515 1.00 58.53 106 ARG A CA 1
ATOM 800 C C . ARG A 1 106 ? -12.429 3.090 9.863 1.00 58.53 106 ARG A C 1
ATOM 802 O O . ARG A 1 106 ? -11.609 2.498 9.170 1.00 58.53 106 ARG A O 1
ATOM 809 N N . MET A 1 107 ? -12.074 3.843 10.908 1.00 61.38 107 MET A N 1
ATOM 810 C CA . MET A 1 107 ? -10.682 3.959 11.359 1.00 61.38 107 MET A CA 1
ATOM 811 C C . MET A 1 107 ? -10.160 2.626 11.903 1.00 61.38 107 MET A C 1
ATOM 813 O O . MET A 1 107 ? -9.064 2.216 11.526 1.00 61.38 107 MET A O 1
ATOM 817 N N . ASP A 1 108 ? -10.959 1.918 12.704 1.00 71.00 108 ASP A N 1
ATOM 818 C CA . ASP A 1 108 ? -10.600 0.589 13.218 1.00 71.00 108 ASP A CA 1
ATOM 819 C C . ASP A 1 108 ? -10.335 -0.416 12.088 1.00 71.00 108 ASP A C 1
ATOM 821 O O . ASP A 1 108 ? -9.336 -1.137 12.126 1.00 71.00 108 ASP A O 1
ATOM 825 N N . GLU A 1 109 ? -11.181 -0.437 11.055 1.00 72.12 109 GLU A N 1
ATOM 826 C CA . GLU A 1 109 ? -10.992 -1.327 9.903 1.00 72.12 109 GLU A CA 1
ATOM 827 C C . GLU A 1 109 ? -9.710 -1.016 9.117 1.00 72.12 109 GLU A C 1
ATOM 829 O O . GLU A 1 109 ? -9.018 -1.934 8.670 1.00 72.12 109 GLU A O 1
ATOM 834 N N . PHE A 1 110 ? -9.360 0.265 8.956 1.00 74.31 110 PHE A N 1
ATOM 835 C CA . PHE A 1 110 ? -8.090 0.656 8.339 1.00 74.31 110 PHE A CA 1
ATOM 836 C C . PHE A 1 110 ? -6.893 0.163 9.147 1.00 74.31 110 PHE A C 1
ATOM 838 O O . PHE A 1 110 ? -5.952 -0.392 8.574 1.00 74.31 110 PHE A O 1
ATOM 845 N N . TYR A 1 111 ? -6.927 0.352 10.468 1.00 70.81 111 TYR A N 1
ATOM 846 C CA . TYR A 1 111 ? -5.847 -0.086 11.347 1.00 70.81 111 TYR A CA 1
ATOM 847 C C . TYR A 1 111 ? -5.687 -1.606 11.339 1.00 70.81 111 TYR A C 1
ATOM 849 O O . TYR A 1 111 ? -4.557 -2.089 11.275 1.00 70.81 111 TYR A O 1
ATOM 857 N N . GLN A 1 112 ? -6.790 -2.360 11.338 1.00 76.81 112 GLN A N 1
ATOM 858 C CA . GLN A 1 112 ? -6.745 -3.819 11.228 1.00 76.81 112 GLN A CA 1
ATOM 859 C C . GLN A 1 112 ? -6.144 -4.275 9.896 1.00 76.81 112 GLN A C 1
ATOM 861 O O . GLN A 1 112 ? -5.207 -5.069 9.897 1.00 76.81 112 GLN A O 1
ATOM 866 N N . LYS A 1 113 ? -6.590 -3.715 8.765 1.00 75.25 113 LYS A N 1
ATOM 867 C CA . LYS A 1 113 ? -6.041 -4.064 7.443 1.00 75.25 113 LYS A CA 1
ATOM 868 C C . LYS A 1 113 ? -4.555 -3.727 7.319 1.00 75.25 113 LYS A C 1
ATOM 870 O O . LYS A 1 113 ? -3.796 -4.524 6.778 1.00 75.25 113 LYS A O 1
ATOM 875 N N . ALA A 1 114 ? -4.127 -2.571 7.828 1.00 73.75 114 ALA A N 1
ATOM 876 C CA . ALA A 1 114 ? -2.714 -2.196 7.837 1.00 73.75 114 ALA A CA 1
ATOM 877 C C . ALA A 1 114 ? -1.884 -3.151 8.710 1.00 73.75 114 ALA A C 1
ATOM 879 O O . ALA A 1 114 ? -0.786 -3.549 8.324 1.00 73.75 114 ALA A O 1
ATOM 880 N N . TYR A 1 115 ? -2.419 -3.559 9.863 1.00 74.19 115 TYR A N 1
ATOM 881 C CA . TYR A 1 115 ? -1.761 -4.519 10.743 1.00 74.19 115 TYR A CA 1
ATOM 882 C C . TYR A 1 115 ? -1.625 -5.901 10.091 1.00 74.19 115 TYR A C 1
ATOM 884 O O . TYR A 1 115 ? -0.537 -6.481 10.111 1.00 74.19 115 TYR A O 1
ATOM 892 N N . ASP A 1 116 ? -2.683 -6.410 9.463 1.00 76.25 116 ASP A N 1
ATOM 893 C CA . ASP A 1 116 ? -2.663 -7.689 8.743 1.00 76.25 116 ASP A CA 1
ATOM 894 C C . ASP A 1 116 ? -1.657 -7.664 7.586 1.00 76.25 116 ASP A C 1
ATOM 896 O O . ASP A 1 116 ? -0.900 -8.615 7.383 1.00 76.25 116 ASP A O 1
ATOM 900 N N . LEU A 1 117 ? -1.577 -6.535 6.882 1.00 77.75 117 LEU A N 1
ATOM 901 C CA . LEU A 1 117 ? -0.647 -6.333 5.780 1.00 77.75 117 LEU A CA 1
ATOM 902 C C . LEU A 1 117 ? 0.821 -6.327 6.246 1.00 77.75 117 LEU A C 1
ATOM 904 O O . LEU A 1 117 ? 1.672 -6.978 5.641 1.00 77.75 117 LEU A O 1
ATOM 908 N N . VAL A 1 118 ? 1.123 -5.634 7.349 1.00 74.44 118 VAL A N 1
ATOM 909 C CA . VAL A 1 118 ? 2.481 -5.541 7.925 1.00 74.44 118 VAL A CA 1
ATOM 910 C C . VAL A 1 118 ? 2.906 -6.840 8.620 1.00 74.44 118 VAL A C 1
ATOM 912 O O . VAL A 1 118 ? 4.100 -7.162 8.669 1.00 74.44 118 VAL A O 1
ATOM 915 N N . SER A 1 119 ? 1.958 -7.583 9.190 1.00 74.50 119 SER A N 1
ATOM 916 C CA . SER A 1 119 ? 2.238 -8.804 9.952 1.00 74.50 119 SER A CA 1
ATOM 917 C C . SER A 1 119 ? 2.284 -10.065 9.085 1.00 74.50 119 SER A C 1
ATOM 919 O O . SER A 1 119 ? 2.990 -11.007 9.448 1.00 74.50 119 SER A O 1
ATOM 921 N N . SER A 1 120 ? 1.614 -10.081 7.926 1.00 77.88 120 SER A N 1
ATOM 922 C CA . SER A 1 120 ? 1.551 -11.248 7.041 1.00 77.88 120 SER A CA 1
ATOM 923 C C . SER A 1 120 ? 2.882 -11.513 6.311 1.00 77.88 120 SER A C 1
ATOM 925 O O . SER A 1 120 ? 3.329 -10.693 5.500 1.00 77.88 120 SER A O 1
ATOM 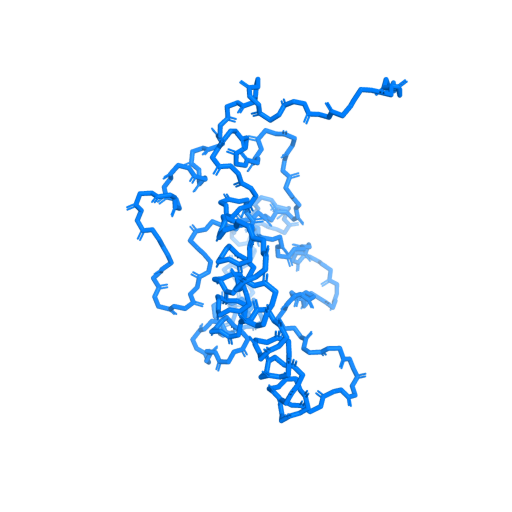927 N N . PRO A 1 121 ? 3.519 -12.688 6.511 1.00 74.69 121 PRO A N 1
ATOM 928 C CA . PRO A 1 121 ? 4.714 -13.078 5.759 1.00 74.69 121 PRO A CA 1
ATOM 929 C C . PRO A 1 121 ? 4.437 -13.239 4.261 1.00 74.69 121 PRO A C 1
ATOM 931 O O . PRO A 1 121 ? 5.290 -12.925 3.435 1.00 74.69 121 PRO A O 1
ATOM 934 N N . ALA A 1 122 ? 3.229 -13.692 3.909 1.00 74.69 122 ALA A N 1
ATOM 935 C CA . ALA A 1 122 ? 2.799 -13.814 2.522 1.00 74.69 122 ALA A CA 1
ATOM 936 C C . ALA A 1 122 ? 2.663 -12.437 1.861 1.00 74.69 122 ALA A C 1
ATOM 938 O O . ALA A 1 122 ? 3.046 -12.280 0.704 1.00 74.69 122 ALA A O 1
ATOM 939 N N . ALA A 1 123 ? 2.184 -11.435 2.609 1.00 72.56 123 ALA A N 1
ATOM 940 C CA . ALA A 1 123 ? 2.109 -10.071 2.112 1.00 72.56 123 ALA A CA 1
ATOM 941 C C . ALA A 1 123 ? 3.497 -9.482 1.858 1.00 72.56 123 ALA A C 1
ATOM 943 O O . ALA A 1 123 ? 3.743 -8.954 0.779 1.00 72.56 123 ALA A O 1
ATOM 944 N N . LYS A 1 124 ? 4.434 -9.649 2.800 1.00 72.81 124 LYS A N 1
ATOM 945 C CA . LYS A 1 124 ? 5.824 -9.201 2.613 1.00 72.81 124 LYS A CA 1
ATOM 946 C C . LYS A 1 124 ? 6.480 -9.826 1.389 1.00 72.81 124 LYS A C 1
ATOM 948 O O . LYS A 1 124 ? 7.103 -9.108 0.620 1.00 72.81 124 LYS A O 1
ATOM 953 N N . LYS A 1 125 ? 6.291 -11.133 1.191 1.00 77.12 125 LYS A N 1
ATOM 954 C CA . LYS A 1 125 ? 6.837 -11.855 0.038 1.00 77.12 125 LYS A CA 1
ATOM 955 C C . LYS A 1 125 ? 6.242 -11.373 -1.289 1.00 77.12 125 LYS A C 1
ATOM 957 O O . LYS A 1 125 ? 6.963 -11.206 -2.258 1.00 77.12 125 LYS A O 1
ATOM 962 N N . ALA A 1 126 ? 4.937 -11.103 -1.327 1.00 76.81 126 ALA A N 1
ATOM 963 C CA . ALA A 1 126 ? 4.257 -10.645 -2.539 1.00 76.81 126 ALA A CA 1
ATOM 964 C C . ALA A 1 126 ? 4.732 -9.266 -3.037 1.00 76.81 126 ALA A C 1
ATOM 966 O O . ALA A 1 126 ? 4.589 -8.971 -4.219 1.00 76.81 126 ALA A O 1
ATOM 967 N N . PHE A 1 127 ? 5.286 -8.429 -2.152 1.00 75.94 127 PHE A N 1
ATOM 968 C CA . PHE A 1 127 ? 5.838 -7.118 -2.507 1.00 75.94 127 PHE A CA 1
ATOM 969 C C . PHE A 1 127 ? 7.372 -7.111 -2.642 1.00 75.94 127 PHE A C 1
ATOM 971 O O . PHE A 1 127 ? 7.941 -6.059 -2.942 1.00 75.94 127 PHE A O 1
ATOM 978 N N . ASP A 1 128 ? 8.047 -8.249 -2.445 1.00 78.50 128 ASP A N 1
ATOM 979 C CA . ASP A 1 128 ? 9.503 -8.358 -2.567 1.00 78.50 128 ASP A CA 1
ATOM 980 C C . ASP A 1 128 ? 9.928 -8.718 -3.999 1.00 78.50 128 ASP A C 1
ATOM 982 O O . ASP A 1 128 ? 10.106 -9.877 -4.368 1.00 78.50 128 ASP A O 1
ATOM 986 N N . ILE A 1 129 ? 10.128 -7.686 -4.819 1.00 74.69 129 ILE A N 1
ATOM 987 C CA . ILE A 1 129 ? 10.595 -7.820 -6.208 1.00 74.69 129 ILE A CA 1
ATOM 988 C C . ILE A 1 129 ? 12.028 -8.378 -6.299 1.00 74.69 129 ILE A C 1
ATOM 990 O O . ILE A 1 129 ? 12.427 -8.840 -7.370 1.00 74.69 129 ILE A O 1
ATOM 994 N N . ALA A 1 130 ? 12.816 -8.364 -5.215 1.00 74.31 130 ALA A N 1
ATOM 995 C CA . ALA A 1 130 ? 14.175 -8.908 -5.235 1.00 74.31 130 ALA A CA 1
ATOM 996 C C . ALA A 1 130 ? 14.201 -10.444 -5.315 1.00 74.31 130 ALA A C 1
ATOM 998 O O . ALA A 1 130 ? 15.216 -11.008 -5.729 1.00 74.31 130 ALA A O 1
ATOM 999 N N . GLU A 1 131 ? 13.103 -11.122 -4.962 1.00 77.38 131 GLU A N 1
ATOM 1000 C CA . GLU A 1 131 ? 12.963 -12.568 -5.171 1.00 77.38 131 GLU A CA 1
ATOM 1001 C C . GLU A 1 131 ? 12.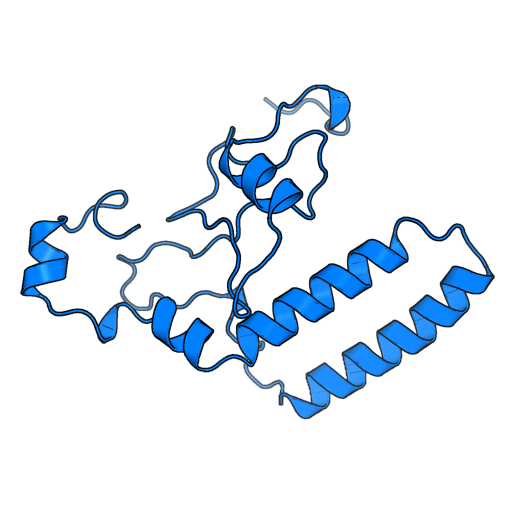701 -12.938 -6.647 1.00 77.38 131 GLU A C 1
ATOM 1003 O O . GLU A 1 131 ? 12.879 -14.095 -7.037 1.00 77.38 131 GLU A O 1
ATOM 1008 N N . GLU A 1 132 ? 12.324 -11.973 -7.493 1.00 79.69 132 GLU A N 1
ATOM 1009 C CA . GLU A 1 132 ? 11.996 -12.205 -8.900 1.00 79.69 132 GLU A CA 1
ATOM 1010 C C . GLU A 1 132 ? 13.262 -12.224 -9.781 1.00 79.69 132 GLU A C 1
ATOM 1012 O O . GLU A 1 132 ? 14.124 -11.347 -9.714 1.00 79.69 132 GLU A O 1
ATOM 1017 N N . SER A 1 133 ? 13.383 -13.217 -10.667 1.00 81.62 133 SER A N 1
ATOM 1018 C CA . SER A 1 133 ? 14.571 -13.359 -11.527 1.00 81.62 133 SER A CA 1
ATOM 1019 C C . SER A 1 133 ? 14.772 -12.176 -12.489 1.00 81.62 133 SER A C 1
ATOM 1021 O O . SER A 1 133 ? 13.831 -11.722 -13.141 1.00 81.62 133 SER A O 1
ATOM 1023 N N . GLU A 1 134 ? 16.027 -11.748 -12.688 1.00 79.44 134 GLU A N 1
ATOM 1024 C CA . GLU A 1 134 ? 16.382 -10.651 -13.613 1.00 79.44 134 GLU A CA 1
ATOM 1025 C C . GLU A 1 134 ? 15.840 -10.877 -15.036 1.00 79.44 134 GLU A C 1
ATOM 1027 O O . GLU A 1 134 ? 15.343 -9.952 -15.668 1.00 79.44 134 GLU A O 1
ATOM 1032 N N . LYS A 1 135 ? 15.826 -12.131 -15.510 1.00 81.44 135 LYS A N 1
ATOM 1033 C CA . LYS A 1 135 ? 15.256 -12.499 -16.817 1.00 81.44 135 LYS A CA 1
ATOM 1034 C C . LYS A 1 135 ? 13.758 -12.181 -16.918 1.00 81.44 135 LYS A C 1
ATOM 1036 O O . LYS A 1 135 ? 13.295 -11.754 -17.974 1.00 81.44 135 LYS A O 1
ATOM 1041 N N . THR A 1 136 ? 13.007 -12.387 -15.837 1.00 79.94 136 THR A N 1
ATOM 1042 C CA . THR A 1 136 ? 11.571 -12.071 -15.783 1.00 79.94 136 THR A CA 1
ATOM 1043 C C . THR A 1 136 ? 11.377 -10.560 -15.712 1.00 79.94 136 THR A C 1
ATOM 1045 O O . THR A 1 136 ? 10.611 -10.002 -16.497 1.00 79.94 136 THR A O 1
ATOM 1048 N N . ARG A 1 137 ? 12.170 -9.872 -14.887 1.00 78.56 137 ARG A N 1
ATOM 1049 C CA . ARG A 1 137 ? 12.158 -8.404 -14.762 1.00 78.56 137 ARG A CA 1
ATOM 1050 C C . ARG A 1 137 ? 12.503 -7.676 -16.067 1.00 78.56 137 ARG A C 1
ATOM 1052 O O . ARG A 1 137 ? 11.923 -6.629 -16.355 1.00 78.56 137 ARG A O 1
ATOM 1059 N N . ASP A 1 138 ? 13.408 -8.232 -16.867 1.00 79.75 138 ASP A N 1
ATOM 1060 C CA . ASP A 1 138 ? 13.774 -7.687 -18.177 1.00 79.75 138 ASP A CA 1
ATOM 1061 C C . ASP A 1 138 ? 12.707 -7.976 -19.246 1.00 79.75 138 ASP A C 1
ATOM 1063 O O . ASP A 1 138 ? 12.510 -7.156 -20.141 1.00 79.75 138 ASP A O 1
ATOM 1067 N N . SER A 1 139 ? 11.970 -9.091 -19.134 1.00 79.50 139 SER A N 1
ATOM 1068 C CA . SER A 1 139 ? 10.910 -9.459 -20.087 1.00 79.50 139 SER A CA 1
ATOM 1069 C C . SER A 1 139 ? 9.679 -8.549 -20.024 1.00 79.50 139 SER A C 1
ATOM 1071 O O . SER A 1 139 ? 9.131 -8.202 -21.069 1.00 79.50 139 SER A O 1
ATOM 1073 N N . TYR A 1 140 ? 9.286 -8.106 -18.825 1.00 74.44 140 TYR A N 1
ATOM 1074 C CA . TYR A 1 140 ? 8.238 -7.094 -18.660 1.00 74.44 140 TYR A CA 1
ATOM 1075 C C . TYR A 1 140 ? 8.761 -5.660 -18.879 1.00 74.44 140 TYR A C 1
ATOM 1077 O O . TYR A 1 140 ? 7.982 -4.728 -19.073 1.00 74.44 140 TYR A O 1
ATOM 1085 N N . GLY A 1 141 ? 10.085 -5.488 -18.926 1.00 75.00 141 GLY A N 1
ATOM 1086 C CA . GLY A 1 141 ? 10.761 -4.220 -19.163 1.00 75.00 141 GLY A CA 1
ATOM 1087 C C . GLY A 1 141 ? 10.913 -3.375 -17.897 1.00 75.00 141 GLY A C 1
ATOM 1088 O O . GLY A 1 141 ? 10.025 -3.290 -17.053 1.00 75.00 141 GLY A O 1
ATOM 1089 N N . ARG A 1 142 ? 12.049 -2.676 -17.783 1.00 77.00 142 ARG A N 1
ATOM 1090 C CA . ARG A 1 142 ? 12.376 -1.790 -16.647 1.00 77.00 142 ARG A CA 1
ATOM 1091 C C . ARG A 1 142 ? 11.683 -0.429 -16.756 1.00 77.00 142 ARG A C 1
ATOM 1093 O O . ARG A 1 142 ? 12.319 0.621 -16.746 1.00 77.00 142 ARG A O 1
ATOM 1100 N N . THR A 1 143 ? 10.369 -0.456 -16.945 1.00 73.69 143 THR A N 1
ATOM 1101 C CA . THR A 1 143 ? 9.508 0.730 -17.010 1.00 73.69 143 THR A CA 1
ATOM 1102 C C . THR A 1 143 ? 8.468 0.670 -15.898 1.00 73.69 143 THR A C 1
ATOM 1104 O O . THR A 1 143 ? 8.203 -0.397 -15.351 1.00 73.69 143 THR A O 1
ATOM 1107 N N . ALA A 1 144 ? 7.860 1.807 -15.559 1.00 62.97 144 ALA A N 1
ATOM 1108 C CA . ALA A 1 144 ? 6.871 1.889 -14.482 1.00 62.97 144 ALA A CA 1
ATOM 1109 C C . ALA A 1 144 ? 5.635 0.990 -14.697 1.00 62.97 144 ALA A C 1
ATOM 1111 O O . ALA A 1 144 ? 5.031 0.563 -13.725 1.00 62.97 144 ALA A O 1
ATOM 1112 N N . VAL A 1 145 ? 5.278 0.699 -15.954 1.00 68.88 145 VAL A N 1
ATOM 1113 C CA . VAL A 1 145 ? 4.183 -0.224 -16.314 1.00 68.88 145 VAL A CA 1
ATOM 1114 C C . VAL A 1 145 ? 4.661 -1.679 -16.356 1.00 68.88 145 VAL A C 1
ATOM 1116 O O . VAL A 1 145 ? 3.884 -2.587 -16.114 1.00 68.88 145 VAL A O 1
ATOM 1119 N N . GLY A 1 146 ? 5.936 -1.909 -16.675 1.00 65.94 146 GLY A N 1
ATOM 1120 C CA . GLY A 1 146 ? 6.521 -3.248 -16.758 1.00 65.94 146 GLY A CA 1
ATOM 1121 C C . GLY A 1 146 ? 6.890 -3.865 -15.409 1.00 65.94 146 GLY A C 1
ATOM 1122 O O . GLY A 1 146 ? 7.047 -5.072 -15.304 1.00 65.94 146 GLY A O 1
ATOM 1123 N N . GLN A 1 147 ? 7.044 -3.061 -14.359 1.00 63.47 147 GLN A N 1
ATOM 1124 C CA . GLN A 1 147 ? 7.382 -3.564 -13.020 1.00 63.47 147 GLN A CA 1
ATOM 1125 C C . GLN A 1 147 ? 6.311 -3.251 -11.971 1.00 63.47 147 GLN A C 1
ATOM 1127 O O . GLN A 1 147 ? 6.593 -3.370 -10.780 1.00 63.47 147 GLN A O 1
ATOM 1132 N N . GLY A 1 148 ? 5.118 -2.832 -12.407 1.00 55.38 148 GLY A N 1
ATOM 1133 C CA . GLY A 1 148 ? 4.016 -2.393 -11.552 1.00 55.38 148 GLY A CA 1
ATOM 1134 C C . GLY A 1 148 ? 2.685 -3.047 -11.865 1.00 55.38 148 GLY A C 1
ATOM 1135 O O . GLY A 1 148 ? 2.522 -3.553 -12.995 1.00 55.38 148 GLY A O 1
#

pLDDT: mean 70.43, std 10.26, range [40.28, 85.62]

Sequence (148 aa):
MISGTKRRNDLVHPALGSVVTHEWGAKNGLPPYVAVPSMSRSGGAGFLGSLYDPFNAGDPNAKNFSVKDLTLPLGMKLEQAQARAELLKALDLRFRQVERAGLLERMDEFYQKAYDLVSSPAAKKAFDIAEESEKTRDSYGRTAVGQG